Protein AF-A0A6F8US50-F1 (afdb_monomer)

Sequence (82 aa):
MPYPPENPPHVFSVLAGREVSTWSDEWKHECEVRMLANMTLAQRNEVLDEPLRGMKAKRGEPAVARMRAEIDRYASLMRPKS

Secondary structure (DSSP, 8-state):
--SS-SS--EEEETTTTEEEETTSHHHHHHHHHHHHHTS-HHHHHHHHH-TTTSHHHHH-HHHHHHHHHHHHHHHHHTSPP-

Mean predicted aligned error: 4.43 Å

Solvent-accessible surface area (backbone atoms only — not comparable to full-atom values): 4877 Å² total; per-residue (Å²): 129,74,82,78,59,99,76,63,61,68,45,78,34,82,89,77,73,40,76,40,41,71,81,35,68,69,42,52,49,50,51,55,38,55,54,50,57,74,42,55,72,67,60,36,43,51,53,36,59,30,80,85,76,6,44,28,58,77,61,32,65,70,50,41,54,51,50,52,53,51,26,53,50,51,56,59,71,69,50,78,83,129

Radius of gyration: 14.8 Å; Cα contacts (8 Å, |Δi|>4): 77; chains: 1; bounding box: 42×39×27 Å

pLDDT: mean 92.47, std 9.61, range [52.84, 98.06]

Foldseek 3Di:
DDPPDPDADWDQQLLVRGIDGCPDPSVVLSVVLVVLLPDDPVVNCCQAPVCCHHCCNVPNDVVSVVSVVSNVVVVVSPDDDD

Structure (mmCIF, N/CA/C/O backbone):
data_AF-A0A6F8US50-F1
#
_entry.id   AF-A0A6F8US50-F1
#
loop_
_atom_site.group_PDB
_atom_site.id
_atom_site.type_symbol
_atom_site.label_atom_id
_atom_site.label_alt_id
_atom_site.label_comp_id
_atom_site.label_asym_id
_atom_site.label_entity_id
_atom_site.label_seq_id
_atom_site.pdbx_PDB_ins_code
_atom_site.Cartn_x
_atom_site.Cartn_y
_atom_site.Cartn_z
_atom_site.occupancy
_atom_site.B_iso_or_equiv
_atom_site.auth_seq_id
_atom_site.auth_comp_id
_atom_site.auth_asym_id
_atom_site.auth_atom_id
_atom_site.pdbx_PDB_model_num
ATOM 1 N N . MET A 1 1 ? 29.245 -3.619 -6.987 1.00 59.31 1 MET A N 1
ATOM 2 C CA . MET A 1 1 ? 28.294 -4.537 -7.648 1.00 59.31 1 MET A CA 1
ATOM 3 C C . MET A 1 1 ? 27.446 -3.711 -8.596 1.00 59.31 1 MET A C 1
ATOM 5 O O . MET A 1 1 ? 27.004 -2.655 -8.152 1.00 59.31 1 MET A O 1
ATOM 9 N N . PRO A 1 2 ? 27.272 -4.105 -9.868 1.00 68.25 2 PRO A N 1
ATOM 10 C CA . PRO A 1 2 ? 26.332 -3.417 -10.744 1.00 68.25 2 PRO A CA 1
ATOM 11 C C . PRO A 1 2 ? 24.925 -3.513 -10.146 1.00 68.25 2 PRO A C 1
ATOM 13 O O . PRO A 1 2 ? 24.558 -4.522 -9.540 1.00 68.25 2 PRO A O 1
ATOM 16 N N . TYR A 1 3 ? 24.191 -2.412 -10.244 1.00 63.62 3 TYR A N 1
ATOM 17 C CA . TYR A 1 3 ? 22.852 -2.259 -9.700 1.00 63.62 3 TYR A CA 1
ATOM 18 C C . TYR A 1 3 ? 21.905 -1.937 -10.857 1.00 63.62 3 TYR A C 1
ATOM 20 O O . TYR A 1 3 ? 22.160 -0.948 -11.552 1.00 63.62 3 TYR A O 1
ATOM 28 N N . PRO A 1 4 ? 20.814 -2.698 -11.052 1.00 65.69 4 PRO A N 1
ATOM 29 C CA . PRO A 1 4 ? 20.435 -3.943 -10.361 1.00 65.69 4 PRO A CA 1
ATOM 30 C C . PRO A 1 4 ? 21.313 -5.161 -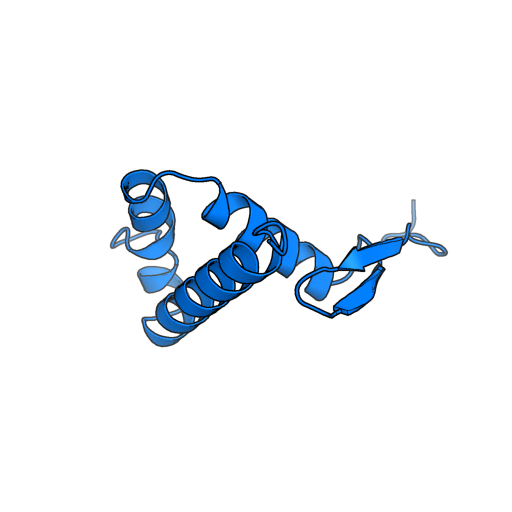10.758 1.00 65.69 4 PRO A C 1
ATOM 32 O O . PRO A 1 4 ? 22.027 -5.089 -11.759 1.00 65.69 4 PRO A O 1
ATOM 35 N N . PRO A 1 5 ? 21.296 -6.272 -9.987 1.00 77.38 5 PRO A N 1
ATOM 36 C CA . PRO A 1 5 ? 22.016 -7.506 -10.333 1.00 77.38 5 PRO A CA 1
ATOM 37 C C . PRO A 1 5 ? 21.462 -8.158 -11.613 1.00 77.38 5 PRO A C 1
ATOM 39 O O . PRO A 1 5 ? 20.270 -8.052 -11.886 1.00 77.38 5 PRO A O 1
ATOM 42 N N . GLU A 1 6 ? 22.306 -8.885 -12.358 1.00 77.69 6 GLU A N 1
ATOM 43 C CA . GLU A 1 6 ? 21.935 -9.538 -13.633 1.00 77.69 6 GLU A CA 1
ATOM 44 C C . GLU A 1 6 ? 20.827 -10.595 -13.491 1.00 77.69 6 GLU A C 1
ATOM 46 O O . GLU A 1 6 ? 20.041 -10.788 -14.414 1.00 77.69 6 GLU A O 1
ATOM 51 N N . ASN A 1 7 ? 20.734 -11.258 -12.333 1.00 80.81 7 ASN A N 1
ATOM 52 C CA . ASN A 1 7 ? 19.682 -12.229 -12.037 1.00 80.81 7 ASN A CA 1
ATOM 53 C C . ASN A 1 7 ? 19.035 -11.930 -10.672 1.00 80.81 7 ASN A C 1
ATOM 55 O O . ASN A 1 7 ? 19.452 -12.482 -9.648 1.00 80.81 7 ASN A O 1
ATOM 59 N N . PRO A 1 8 ? 18.066 -11.003 -10.617 1.00 84.31 8 PRO A N 1
ATOM 60 C CA . PRO A 1 8 ? 17.391 -10.669 -9.375 1.00 84.31 8 PRO A CA 1
ATOM 61 C C . PRO A 1 8 ? 16.506 -11.835 -8.888 1.00 84.31 8 PRO A C 1
ATOM 63 O O . PRO A 1 8 ? 15.842 -12.478 -9.703 1.00 84.31 8 PRO A O 1
ATOM 66 N N . PRO A 1 9 ? 16.420 -12.093 -7.567 1.00 92.44 9 PRO A N 1
ATOM 67 C CA . PRO A 1 9 ? 15.477 -13.070 -7.027 1.00 92.44 9 PRO A CA 1
ATOM 68 C C . PRO A 1 9 ? 14.037 -12.725 -7.412 1.00 92.44 9 PRO A C 1
ATOM 70 O O . PRO A 1 9 ? 13.678 -11.543 -7.446 1.00 92.44 9 PRO A O 1
ATOM 73 N N . HIS A 1 10 ? 13.215 -13.744 -7.650 1.00 95.38 10 HIS A N 1
ATOM 74 C CA . HIS A 1 10 ? 11.795 -13.598 -7.960 1.00 95.38 10 HIS A CA 1
ATOM 75 C C . HIS A 1 10 ? 10.926 -14.080 -6.800 1.00 95.38 10 HIS A C 1
ATOM 77 O O . HIS A 1 10 ? 11.328 -14.941 -6.017 1.00 95.38 10 HIS A O 1
ATOM 83 N N . VAL A 1 11 ? 9.739 -13.494 -6.685 1.00 96.75 11 VAL A N 1
ATOM 84 C CA . VAL A 1 11 ? 8.728 -13.827 -5.679 1.00 96.75 11 VAL A CA 1
ATOM 85 C C . VAL A 1 11 ? 7.342 -13.757 -6.306 1.00 96.75 11 VAL A C 1
ATOM 87 O O . VAL A 1 11 ? 7.100 -12.950 -7.204 1.00 96.75 11 VAL A O 1
ATOM 90 N N . PHE A 1 12 ? 6.412 -14.583 -5.829 1.00 96.56 12 PHE A N 1
ATOM 91 C CA . PHE A 1 12 ? 5.016 -14.473 -6.239 1.00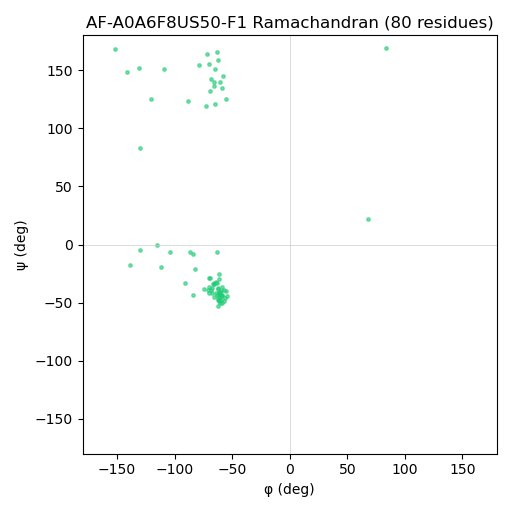 96.56 12 PHE A CA 1
ATOM 92 C C . PHE A 1 12 ? 4.379 -13.233 -5.599 1.00 96.56 12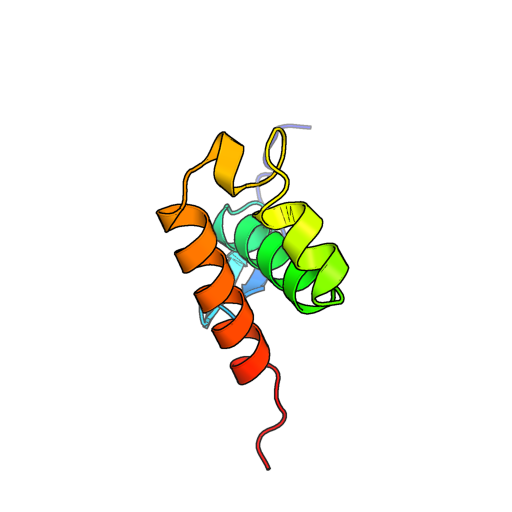 PHE A C 1
ATOM 94 O O . PHE A 1 12 ? 4.312 -13.130 -4.374 1.00 96.56 12 PHE A O 1
ATOM 101 N N . SER A 1 13 ? 3.914 -12.299 -6.428 1.00 97.25 13 SER A N 1
ATOM 102 C CA . SER A 1 13 ? 3.163 -11.119 -5.996 1.00 97.25 13 SER A CA 1
ATOM 103 C C . SER A 1 13 ? 1.676 -11.453 -5.943 1.00 97.25 13 SER A C 1
ATOM 105 O O . SER A 1 13 ? 1.075 -11.847 -6.945 1.00 97.25 13 SER A O 1
ATOM 107 N N . VAL A 1 14 ? 1.063 -11.263 -4.775 1.00 95.88 14 VAL A N 1
ATOM 108 C CA . VAL A 1 14 ? -0.372 -11.498 -4.566 1.00 95.88 14 VAL A CA 1
ATOM 109 C C . VAL A 1 14 ? -1.214 -10.488 -5.350 1.00 95.88 14 VAL A C 1
ATOM 111 O O . VAL A 1 14 ? -2.252 -10.845 -5.907 1.00 95.88 14 VAL A O 1
ATOM 114 N N . LEU A 1 15 ? -0.770 -9.231 -5.434 1.00 96.00 15 LEU A N 1
ATOM 115 C CA . LEU A 1 15 ? -1.492 -8.177 -6.150 1.00 96.00 15 LEU A CA 1
ATOM 116 C C . LEU A 1 15 ? -1.380 -8.314 -7.673 1.00 96.00 15 LEU A C 1
ATOM 118 O O . LEU A 1 15 ? -2.369 -8.064 -8.374 1.00 96.00 15 LEU A O 1
ATOM 122 N N . ALA A 1 16 ? -0.209 -8.717 -8.180 1.00 95.94 16 ALA A N 1
ATOM 123 C CA . ALA A 1 16 ? 0.021 -8.941 -9.606 1.00 95.94 16 ALA A CA 1
ATOM 124 C C . ALA A 1 16 ? -0.467 -10.319 -10.082 1.00 95.94 16 ALA A C 1
ATOM 126 O O . ALA A 1 16 ? -0.695 -10.497 -11.277 1.00 95.94 16 ALA A O 1
ATOM 127 N N . GLY A 1 17 ? -0.625 -11.289 -9.175 1.00 96.50 17 GLY A N 1
ATOM 128 C CA . GLY A 1 17 ? -1.057 -12.652 -9.497 1.00 96.50 17 GLY A CA 1
ATOM 129 C C . GLY A 1 17 ? -0.034 -13.454 -10.310 1.00 96.50 17 GLY A C 1
ATOM 130 O O . GLY A 1 17 ? -0.412 -14.391 -11.009 1.00 96.50 17 GLY A O 1
ATOM 131 N N . ARG A 1 18 ? 1.246 -13.070 -10.260 1.00 97.25 18 ARG A N 1
ATOM 132 C CA . ARG A 1 18 ? 2.350 -13.702 -10.995 1.00 97.25 18 ARG A CA 1
ATOM 133 C C . ARG A 1 18 ? 3.671 -13.534 -10.253 1.00 97.25 18 ARG A C 1
ATOM 135 O O . ARG A 1 18 ? 3.776 -12.719 -9.336 1.00 97.25 18 ARG A O 1
ATOM 142 N N . GLU A 1 19 ? 4.694 -14.261 -10.690 1.00 97.75 19 GLU A N 1
ATOM 143 C CA . GLU A 1 19 ? 6.061 -13.986 -10.256 1.00 97.75 19 GLU A CA 1
ATOM 144 C C . GLU A 1 19 ? 6.534 -12.615 -10.758 1.00 97.75 19 GLU A C 1
ATOM 146 O O . GLU A 1 19 ? 6.300 -12.212 -11.906 1.00 97.75 19 GLU A O 1
ATOM 151 N N . VAL A 1 20 ? 7.188 -11.884 -9.860 1.00 96.44 20 VAL A N 1
ATOM 152 C CA . VAL A 1 20 ? 7.807 -10.583 -10.106 1.00 96.44 20 VAL A CA 1
ATOM 153 C C . VAL A 1 20 ? 9.229 -10.593 -9.557 1.00 96.44 20 VAL A C 1
ATOM 155 O O . VAL A 1 20 ? 9.536 -11.290 -8.589 1.00 96.44 20 VAL A O 1
ATOM 158 N N . SER A 1 21 ? 10.108 -9.797 -10.156 1.00 95.00 21 SER A N 1
ATOM 159 C CA . SER A 1 21 ? 11.438 -9.560 -9.597 1.00 95.00 21 SER A CA 1
ATOM 160 C C . SER A 1 21 ? 11.322 -8.804 -8.273 1.00 95.00 21 SER A C 1
ATOM 162 O O . SER A 1 21 ? 10.570 -7.833 -8.170 1.00 95.00 21 SER A O 1
ATOM 164 N N . THR A 1 22 ? 12.132 -9.172 -7.283 1.00 93.94 22 THR A N 1
ATOM 165 C CA . THR A 1 22 ? 12.262 -8.448 -6.002 1.00 93.94 22 THR A CA 1
ATOM 166 C C . THR A 1 22 ? 12.807 -7.021 -6.149 1.00 93.94 22 THR A C 1
ATOM 168 O O . THR A 1 22 ? 12.822 -6.255 -5.189 1.00 93.94 22 THR A O 1
ATOM 171 N N . TRP A 1 23 ? 13.230 -6.638 -7.354 1.00 91.56 23 TRP A N 1
ATOM 172 C CA . TRP A 1 23 ? 13.701 -5.295 -7.694 1.00 91.56 23 TRP A CA 1
ATOM 173 C C . TRP A 1 23 ? 12.679 -4.475 -8.496 1.00 91.56 23 TRP A C 1
ATOM 175 O O . TRP A 1 23 ? 12.906 -3.288 -8.738 1.00 91.56 23 TRP A O 1
ATOM 185 N N . SER A 1 24 ? 11.569 -5.096 -8.906 1.00 93.62 24 SER A N 1
ATOM 186 C CA . SER A 1 24 ? 10.509 -4.460 -9.694 1.00 93.62 24 SER A CA 1
ATOM 187 C C . SER A 1 24 ? 9.721 -3.429 -8.886 1.00 93.62 24 SER A C 1
ATOM 189 O O . SER A 1 24 ? 9.629 -3.515 -7.657 1.00 93.62 24 SER A O 1
ATOM 191 N N . ASP A 1 25 ? 9.121 -2.461 -9.576 1.00 95.44 25 ASP A N 1
ATOM 192 C CA . ASP A 1 25 ? 8.227 -1.503 -8.928 1.00 95.44 25 ASP A CA 1
ATOM 193 C C . ASP A 1 25 ? 6.929 -2.176 -8.469 1.00 95.44 25 ASP A C 1
ATOM 195 O O . ASP A 1 25 ? 6.394 -1.791 -7.432 1.00 95.44 25 ASP A O 1
ATOM 199 N N . GLU A 1 26 ? 6.480 -3.246 -9.137 1.00 96.19 26 GLU A N 1
ATOM 200 C CA . GLU A 1 26 ? 5.371 -4.073 -8.654 1.00 96.19 26 GLU A CA 1
ATOM 201 C C . GLU A 1 26 ? 5.667 -4.683 -7.279 1.00 96.19 26 GLU A C 1
ATOM 203 O O . GLU A 1 26 ? 4.812 -4.647 -6.393 1.00 96.19 26 GLU A O 1
ATOM 208 N N . TRP A 1 27 ? 6.882 -5.201 -7.065 1.00 96.81 27 TRP A N 1
ATOM 209 C CA . TRP A 1 27 ? 7.254 -5.759 -5.766 1.00 96.81 27 TRP A CA 1
ATOM 210 C C . TRP A 1 27 ? 7.400 -4.689 -4.685 1.00 96.81 27 TRP A C 1
ATOM 212 O O . TRP A 1 27 ? 6.924 -4.883 -3.565 1.00 96.81 27 TRP A O 1
ATOM 222 N N . LYS A 1 28 ? 8.016 -3.544 -5.007 1.00 96.44 28 LYS A N 1
ATOM 223 C CA . LYS A 1 28 ? 8.105 -2.408 -4.073 1.00 96.44 28 LYS A CA 1
ATOM 224 C C . LYS A 1 28 ? 6.715 -1.925 -3.666 1.00 96.44 28 LYS A C 1
ATOM 226 O O . LYS A 1 28 ? 6.473 -1.702 -2.481 1.00 96.44 28 LYS A O 1
ATOM 231 N N . HIS A 1 29 ? 5.806 -1.817 -4.633 1.00 96.50 29 HIS A N 1
ATOM 232 C CA . HIS A 1 29 ? 4.422 -1.421 -4.405 1.00 96.50 29 HIS A CA 1
ATOM 233 C C . HIS A 1 29 ? 3.686 -2.421 -3.514 1.00 96.50 29 HIS A C 1
ATOM 235 O O . HIS A 1 29 ? 3.073 -2.032 -2.523 1.00 96.50 29 HIS A O 1
ATOM 241 N N . GLU A 1 30 ? 3.798 -3.724 -3.793 1.00 97.75 30 GLU A N 1
ATOM 242 C CA . GLU A 1 30 ? 3.197 -4.737 -2.924 1.00 97.75 30 GLU A CA 1
ATOM 243 C C . GLU A 1 30 ? 3.793 -4.706 -1.512 1.00 97.75 30 GLU A C 1
ATOM 245 O O . GLU A 1 30 ? 3.051 -4.845 -0.544 1.00 97.75 30 GLU A O 1
ATOM 250 N N . CYS A 1 31 ? 5.096 -4.457 -1.353 1.00 97.69 31 CYS A N 1
ATOM 251 C CA . CYS A 1 31 ? 5.700 -4.277 -0.031 1.00 97.69 31 CYS A CA 1
ATOM 252 C C . CYS A 1 31 ? 5.103 -3.078 0.725 1.00 97.69 31 CYS A C 1
ATOM 254 O O . CYS A 1 31 ? 4.808 -3.206 1.916 1.00 97.69 31 CYS A O 1
ATOM 256 N N . GLU A 1 32 ? 4.880 -1.944 0.050 1.00 97.56 32 GLU A N 1
ATOM 257 C CA . GLU A 1 32 ? 4.217 -0.766 0.633 1.00 97.56 32 GLU A CA 1
ATOM 258 C C . GLU A 1 32 ? 2.781 -1.105 1.071 1.00 97.56 32 GLU A C 1
ATOM 260 O O . GLU A 1 32 ? 2.415 -0.874 2.227 1.00 97.56 32 GLU A O 1
ATOM 265 N N . VAL A 1 33 ? 1.994 -1.751 0.202 1.00 98.06 33 VAL A N 1
ATOM 266 C CA . VAL A 1 33 ? 0.620 -2.179 0.516 1.00 98.06 33 VAL A CA 1
ATOM 267 C C . VAL A 1 33 ? 0.596 -3.163 1.688 1.00 98.06 33 VAL A C 1
ATOM 269 O O . VAL A 1 33 ? -0.198 -3.001 2.616 1.00 98.06 33 VAL A O 1
ATOM 272 N N . ARG A 1 34 ? 1.485 -4.164 1.694 1.00 97.31 34 ARG A N 1
ATOM 273 C CA . ARG A 1 34 ? 1.604 -5.169 2.764 1.00 97.31 34 ARG A CA 1
ATOM 274 C C . ARG A 1 34 ? 1.931 -4.539 4.108 1.00 97.31 34 ARG A C 1
ATOM 276 O O . ARG A 1 34 ? 1.356 -4.931 5.122 1.00 97.31 34 ARG A O 1
ATOM 283 N N . MET A 1 35 ? 2.849 -3.578 4.125 1.00 97.06 35 MET A N 1
ATOM 284 C CA . MET A 1 35 ? 3.197 -2.841 5.334 1.00 97.06 35 MET A CA 1
ATOM 285 C C . MET A 1 35 ? 1.969 -2.096 5.878 1.00 97.06 35 MET A C 1
ATOM 287 O O . MET A 1 35 ? 1.617 -2.268 7.043 1.00 97.06 35 MET A O 1
ATOM 291 N N . LEU A 1 36 ? 1.273 -1.332 5.031 1.00 97.50 36 LEU A N 1
ATOM 292 C CA . LEU A 1 36 ? 0.098 -0.545 5.429 1.00 97.50 36 LEU A CA 1
ATOM 293 C C . LEU A 1 36 ? -1.101 -1.415 5.837 1.00 97.50 36 LEU A C 1
ATOM 295 O O . LEU A 1 36 ? -1.861 -1.047 6.739 1.00 97.50 36 LEU A O 1
ATOM 299 N N . ALA A 1 37 ? -1.277 -2.577 5.205 1.00 96.50 37 ALA A N 1
ATOM 300 C CA . ALA A 1 37 ? -2.328 -3.535 5.539 1.00 96.50 37 ALA A CA 1
ATOM 301 C C . ALA A 1 37 ? -2.169 -4.111 6.955 1.00 96.50 37 ALA A C 1
ATOM 303 O O . ALA A 1 37 ? -3.175 -4.365 7.614 1.00 96.50 37 ALA A O 1
ATOM 304 N N . ASN A 1 38 ? -0.928 -4.259 7.433 1.00 95.62 38 ASN A N 1
ATOM 305 C CA . ASN A 1 38 ? -0.613 -4.773 8.770 1.00 95.62 38 ASN A CA 1
ATOM 306 C C . ASN A 1 38 ? -0.592 -3.695 9.871 1.00 95.62 38 ASN A C 1
ATOM 308 O O . ASN A 1 38 ? -0.462 -4.027 11.047 1.00 95.62 38 ASN A O 1
ATOM 312 N N . MET A 1 39 ? -0.715 -2.413 9.519 1.00 96.62 39 MET A N 1
ATOM 313 C CA . MET A 1 39 ? -0.832 -1.322 10.490 1.00 96.62 39 MET A CA 1
ATOM 314 C C . MET A 1 39 ? -2.246 -1.219 11.067 1.00 96.62 39 MET A C 1
ATOM 316 O O . MET A 1 39 ? -3.237 -1.541 10.404 1.00 96.62 39 MET A O 1
ATOM 320 N N . THR A 1 40 ? -2.347 -0.667 12.280 1.00 96.50 40 THR A N 1
ATOM 321 C CA . THR A 1 40 ? -3.636 -0.198 12.809 1.00 96.50 40 THR A CA 1
ATOM 322 C C . THR A 1 40 ? -4.200 0.927 11.936 1.00 96.50 40 THR A C 1
ATOM 324 O O . THR A 1 40 ? -3.461 1.622 11.233 1.00 96.50 40 THR A O 1
ATOM 327 N N . LEU A 1 41 ? -5.515 1.155 12.003 1.00 94.81 41 LEU A N 1
ATOM 328 C CA . LEU A 1 41 ? -6.1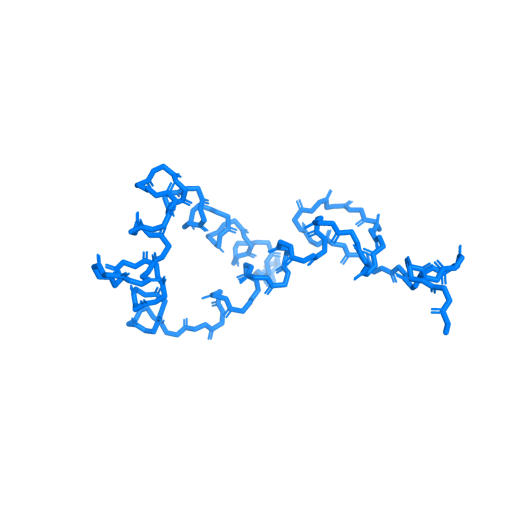55 2.236 11.246 1.00 94.81 41 LEU A CA 1
ATOM 329 C C . LEU A 1 41 ? -5.549 3.613 11.571 1.00 94.81 41 LEU A C 1
ATOM 331 O O . LEU A 1 41 ? -5.343 4.410 10.660 1.00 94.81 41 LEU A O 1
ATOM 335 N N . ALA A 1 42 ? -5.227 3.874 12.842 1.00 95.75 42 ALA A N 1
ATOM 336 C CA . ALA A 1 42 ? -4.617 5.132 13.272 1.00 95.75 42 ALA A CA 1
ATOM 337 C C . ALA A 1 42 ? -3.240 5.347 12.622 1.00 95.75 42 ALA A C 1
ATOM 339 O O . ALA A 1 42 ? -3.040 6.347 11.940 1.00 95.75 42 ALA A O 1
ATOM 340 N N . GLN A 1 43 ? -2.338 4.365 12.728 1.00 97.44 43 GLN A N 1
ATOM 341 C CA . GLN A 1 43 ? -1.006 4.421 12.109 1.00 97.44 43 GLN A CA 1
ATOM 342 C C . GLN A 1 43 ? -1.082 4.558 10.585 1.00 97.44 43 GLN A C 1
ATOM 344 O O . GLN A 1 43 ? -0.333 5.316 9.975 1.00 97.44 43 GLN A O 1
ATOM 349 N N . ARG A 1 44 ? -2.019 3.848 9.947 1.00 97.06 44 ARG A N 1
ATOM 350 C CA . ARG A 1 44 ? -2.230 3.964 8.502 1.00 97.06 44 ARG A CA 1
ATOM 351 C C . ARG A 1 44 ? -2.669 5.378 8.115 1.00 97.06 44 ARG A C 1
ATOM 353 O O . ARG A 1 44 ? -2.159 5.916 7.138 1.00 97.06 44 ARG A O 1
ATOM 360 N N . ASN A 1 45 ? -3.585 5.982 8.870 1.00 96.38 45 ASN A N 1
ATOM 361 C CA . ASN A 1 45 ? -4.032 7.353 8.622 1.00 96.38 45 ASN A CA 1
ATOM 362 C C . ASN A 1 45 ? -2.904 8.371 8.852 1.00 96.38 45 ASN A C 1
ATOM 364 O O . ASN A 1 45 ? -2.821 9.339 8.108 1.00 96.38 45 ASN A O 1
ATOM 368 N N . GLU A 1 46 ? -1.988 8.144 9.797 1.00 96.50 46 GLU A N 1
ATOM 369 C CA . GLU A 1 46 ? -0.785 8.982 9.931 1.00 96.50 46 GLU A CA 1
ATOM 370 C C . GLU A 1 46 ? 0.094 8.918 8.670 1.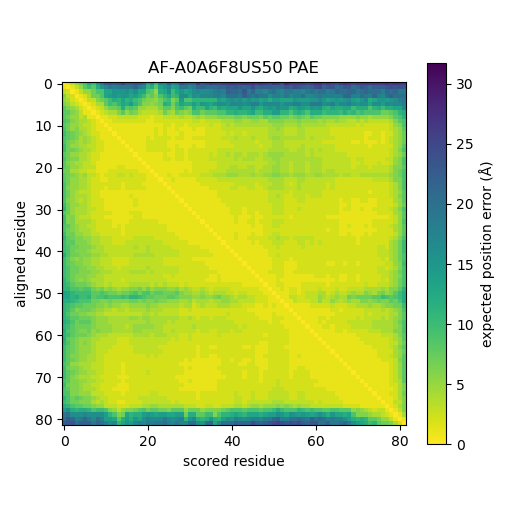00 96.50 46 GLU A C 1
ATOM 372 O O . GLU A 1 46 ? 0.577 9.938 8.189 1.00 96.50 46 GLU A O 1
ATOM 377 N N . VAL A 1 47 ? 0.273 7.743 8.062 1.00 96.69 47 VAL A N 1
ATOM 378 C CA . VAL A 1 47 ? 1.070 7.636 6.826 1.00 96.69 47 VAL A CA 1
ATOM 379 C C . VAL A 1 47 ? 0.349 8.254 5.621 1.00 96.69 47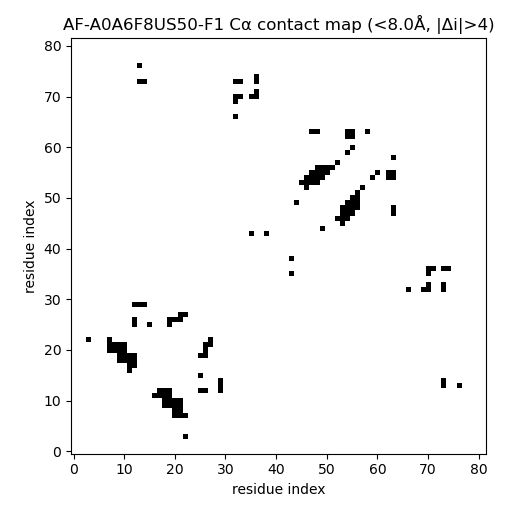 VAL A C 1
ATOM 381 O O . VAL A 1 47 ? 0.977 8.892 4.769 1.00 96.69 47 VAL A O 1
ATOM 384 N N . LEU A 1 48 ? -0.967 8.063 5.518 1.00 97.12 48 LEU A N 1
ATOM 385 C CA . LEU A 1 48 ? -1.736 8.483 4.347 1.00 97.12 48 LEU A CA 1
ATOM 386 C C . LEU A 1 48 ? -2.155 9.955 4.398 1.00 97.12 48 LEU A C 1
ATOM 388 O O . LEU A 1 48 ? -2.019 10.649 3.391 1.00 97.12 48 LEU A O 1
ATOM 392 N N . ASP A 1 49 ? -2.621 10.433 5.547 1.00 96.62 49 ASP A N 1
ATOM 393 C CA . ASP A 1 49 ? -3.377 11.682 5.676 1.00 96.62 49 ASP A CA 1
ATOM 394 C C . ASP A 1 49 ? -2.666 12.769 6.488 1.00 96.62 49 ASP A C 1
ATOM 396 O O . ASP A 1 49 ? -3.221 13.861 6.619 1.00 96.62 49 ASP A O 1
ATOM 400 N N . GLU A 1 50 ? -1.459 12.525 7.022 1.00 95.38 50 GLU A N 1
ATOM 401 C CA . GLU A 1 50 ? -0.743 13.572 7.763 1.00 95.38 50 GLU A CA 1
ATOM 402 C C . GLU A 1 50 ? -0.580 14.832 6.880 1.00 95.38 50 GLU A C 1
ATOM 404 O O . GLU A 1 50 ? -0.085 14.724 5.748 1.00 95.38 50 GLU A O 1
ATOM 409 N N . PRO A 1 51 ? -1.018 16.021 7.350 1.00 90.75 51 PRO A N 1
ATOM 410 C CA . PRO A 1 51 ? -1.221 17.182 6.480 1.00 90.75 51 PRO A CA 1
ATOM 411 C C . PRO A 1 51 ? 0.016 17.715 5.749 1.00 90.75 51 PRO A C 1
ATOM 413 O O . PRO A 1 51 ? -0.137 18.355 4.711 1.00 90.75 51 PRO A O 1
ATOM 416 N N . LEU A 1 52 ? 1.228 17.499 6.270 1.00 92.56 52 LEU A N 1
ATOM 417 C CA . LEU A 1 52 ? 2.463 18.099 5.745 1.00 92.56 52 LEU A CA 1
ATOM 418 C C . LEU A 1 52 ? 3.417 17.081 5.104 1.00 92.56 52 LEU A C 1
ATOM 420 O O . LEU A 1 52 ? 4.323 17.450 4.356 1.00 92.56 52 LEU A O 1
ATOM 424 N N . ARG A 1 53 ? 3.265 15.796 5.417 1.00 92.69 53 ARG A N 1
ATOM 425 C CA . ARG A 1 53 ? 4.223 14.722 5.125 1.00 92.69 53 ARG A CA 1
ATOM 426 C C . ARG A 1 53 ? 3.551 13.440 4.658 1.00 92.69 53 ARG A C 1
ATOM 428 O O . ARG A 1 53 ? 4.253 12.604 4.074 1.00 92.69 53 ARG A O 1
ATOM 435 N N . GLY A 1 54 ? 2.254 13.282 4.903 1.00 93.31 54 GLY A N 1
ATOM 436 C CA . GLY A 1 54 ? 1.477 12.129 4.478 1.00 93.31 54 GLY A CA 1
ATOM 437 C C . GLY A 1 54 ? 1.417 11.993 2.959 1.00 93.31 54 GLY A C 1
ATOM 438 O O . GLY A 1 54 ? 1.754 12.909 2.197 1.00 93.31 54 GLY A O 1
ATOM 439 N N . MET A 1 55 ? 0.981 10.825 2.495 1.00 96.44 55 MET A N 1
ATOM 440 C CA . MET A 1 55 ? 0.815 10.556 1.066 1.00 96.44 55 MET A CA 1
ATOM 441 C C . MET A 1 55 ? -0.090 11.592 0.389 1.00 96.44 55 MET A C 1
ATOM 443 O O . MET A 1 55 ? 0.238 12.049 -0.705 1.00 96.44 55 MET A O 1
ATOM 447 N N . LYS A 1 56 ? -1.169 12.017 1.054 1.00 96.94 56 LYS A N 1
ATOM 448 C CA . LYS A 1 56 ? -2.094 13.048 0.572 1.00 96.94 56 LYS A CA 1
ATOM 449 C C . LYS A 1 56 ? -1.386 14.362 0.253 1.00 96.94 56 LYS A C 1
ATOM 451 O O . LYS A 1 56 ? -1.592 14.910 -0.824 1.00 96.94 56 LYS A O 1
ATOM 456 N N . ALA A 1 57 ? -0.506 14.828 1.140 1.00 95.81 57 ALA A N 1
ATOM 457 C CA . ALA A 1 57 ? 0.242 16.071 0.955 1.00 95.81 57 ALA A CA 1
ATOM 458 C C . ALA A 1 57 ? 1.230 15.996 -0.224 1.00 95.81 57 ALA A C 1
ATOM 460 O O . ALA A 1 57 ? 1.452 16.982 -0.920 1.00 95.81 57 ALA A O 1
ATOM 461 N N . LYS A 1 58 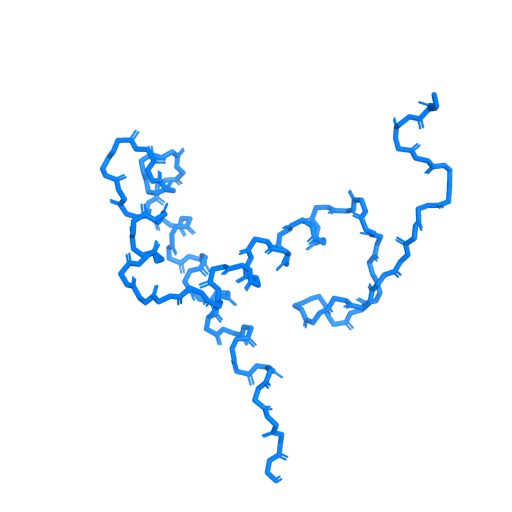? 1.814 14.815 -0.469 1.00 95.88 58 LYS A N 1
ATOM 462 C CA . LYS A 1 58 ? 2.848 14.603 -1.499 1.00 95.88 58 LYS A CA 1
ATOM 463 C C . LYS A 1 58 ? 2.300 14.202 -2.868 1.00 95.88 58 LYS A C 1
ATOM 465 O O . LYS A 1 58 ? 2.926 14.489 -3.882 1.00 95.88 58 LYS A O 1
ATOM 470 N N . ARG A 1 59 ? 1.197 13.452 -2.893 1.00 95.75 59 ARG A N 1
ATOM 471 C CA . ARG A 1 59 ? 0.674 12.748 -4.080 1.00 95.75 59 ARG A CA 1
ATOM 472 C C . ARG A 1 59 ? -0.820 13.001 -4.331 1.00 95.75 59 ARG A C 1
ATOM 474 O O . ARG A 1 59 ? -1.339 12.563 -5.353 1.00 95.75 59 ARG A O 1
ATOM 481 N N . GLY A 1 60 ? -1.500 13.720 -3.438 1.00 97.19 60 GLY A N 1
ATOM 482 C CA . GLY A 1 60 ? -2.902 14.112 -3.573 1.00 97.19 60 GLY A CA 1
ATOM 483 C C . GLY A 1 60 ? -3.917 13.050 -3.139 1.00 97.19 60 GLY A C 1
ATOM 484 O O . GLY A 1 60 ? -3.596 11.879 -2.929 1.00 97.19 60 GLY A O 1
ATOM 485 N N . GLU A 1 61 ? -5.177 13.480 -3.043 1.00 96.94 61 GLU A N 1
ATOM 486 C CA . GLU A 1 61 ? -6.325 12.634 -2.680 1.00 96.94 61 GLU A CA 1
ATOM 487 C C . GLU A 1 61 ? -6.475 11.380 -3.560 1.00 96.94 61 GLU A C 1
ATOM 489 O O . GLU A 1 61 ? -6.673 10.295 -3.008 1.00 96.94 61 GLU A O 1
ATOM 494 N N . PRO A 1 62 ? -6.338 11.454 -4.904 1.00 97.81 62 PRO A N 1
ATOM 495 C CA . PRO A 1 62 ? -6.538 10.277 -5.748 1.00 97.81 62 PRO A CA 1
ATOM 496 C C . PRO A 1 62 ? -5.529 9.158 -5.460 1.00 97.81 62 PRO A C 1
ATOM 498 O O . PRO A 1 62 ? -5.876 7.979 -5.537 1.00 97.81 62 PRO A O 1
ATOM 501 N N . ALA A 1 63 ? -4.293 9.513 -5.089 1.00 95.75 63 ALA A N 1
ATOM 502 C CA . ALA A 1 63 ? -3.270 8.541 -4.718 1.00 95.75 63 ALA A CA 1
ATOM 503 C C . ALA A 1 63 ? -3.629 7.819 -3.412 1.00 95.75 63 ALA A C 1
ATOM 505 O O . ALA A 1 63 ? -3.495 6.599 -3.328 1.00 95.75 63 ALA A O 1
ATOM 506 N N . VAL A 1 64 ? -4.151 8.551 -2.422 1.00 97.69 64 VAL A N 1
ATOM 507 C CA . VAL A 1 64 ? -4.622 7.964 -1.160 1.00 97.69 64 VAL A CA 1
ATOM 508 C C . VAL A 1 64 ? -5.826 7.059 -1.386 1.00 97.69 64 VAL A C 1
ATOM 510 O O . VAL A 1 64 ? -5.847 5.942 -0.872 1.00 97.69 64 VAL A O 1
ATOM 513 N N . ALA A 1 65 ? -6.803 7.495 -2.185 1.00 97.88 65 ALA A N 1
ATOM 514 C CA . ALA A 1 65 ? -7.976 6.688 -2.511 1.00 97.88 65 ALA A CA 1
ATOM 515 C C . ALA A 1 65 ? -7.581 5.362 -3.181 1.00 97.88 6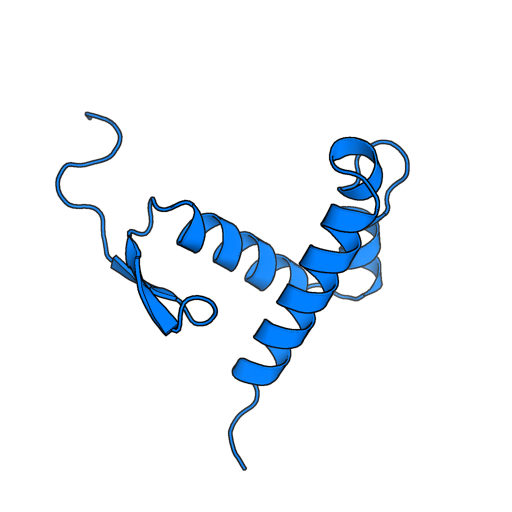5 ALA A C 1
ATOM 517 O O . ALA A 1 65 ? -8.057 4.297 -2.783 1.00 97.88 65 ALA A O 1
ATOM 518 N N . ARG A 1 66 ? -6.645 5.412 -4.139 1.00 97.19 66 ARG A N 1
ATOM 519 C CA . ARG A 1 66 ? -6.094 4.210 -4.775 1.00 97.19 66 ARG A CA 1
ATOM 520 C C . ARG A 1 66 ? -5.382 3.305 -3.769 1.00 97.19 66 ARG A C 1
ATOM 522 O O . ARG A 1 66 ? -5.664 2.111 -3.742 1.00 97.19 66 ARG A O 1
ATOM 529 N N . MET A 1 67 ? -4.508 3.864 -2.931 1.00 97.81 67 MET A N 1
ATOM 530 C CA . MET A 1 67 ? -3.765 3.092 -1.931 1.00 97.81 67 MET A CA 1
ATOM 531 C C . MET A 1 67 ? -4.709 2.397 -0.939 1.00 97.81 67 MET A C 1
ATOM 533 O O . MET A 1 67 ? -4.527 1.224 -0.625 1.00 97.81 67 MET A O 1
ATOM 537 N N . ARG A 1 68 ? -5.773 3.078 -0.493 1.00 97.94 68 ARG A N 1
ATOM 538 C CA . ARG A 1 68 ? -6.810 2.481 0.368 1.00 97.94 68 ARG A CA 1
ATOM 539 C C . ARG A 1 68 ? -7.499 1.294 -0.314 1.00 97.94 68 ARG A C 1
ATOM 541 O O . ARG A 1 68 ? -7.574 0.225 0.283 1.00 97.94 68 ARG A O 1
ATOM 548 N N . ALA A 1 69 ? -7.912 1.449 -1.573 1.00 97.81 69 ALA A N 1
ATOM 549 C CA . ALA A 1 69 ? -8.540 0.367 -2.333 1.00 97.81 69 ALA A CA 1
ATOM 550 C C . ALA A 1 69 ? -7.604 -0.841 -2.537 1.00 97.81 69 ALA A C 1
ATOM 552 O O . ALA A 1 69 ? -8.040 -1.991 -2.470 1.00 97.81 69 ALA A O 1
ATOM 553 N N . GLU A 1 70 ? -6.311 -0.604 -2.763 1.00 97.62 70 GLU A N 1
ATOM 554 C CA . GLU A 1 70 ? -5.318 -1.671 -2.924 1.00 97.62 70 GLU A CA 1
ATOM 555 C C . GLU A 1 70 ? -5.035 -2.407 -1.606 1.00 97.62 70 GLU A C 1
ATOM 557 O O . GLU A 1 70 ? -4.905 -3.633 -1.617 1.00 97.62 70 GLU A O 1
ATOM 562 N N . ILE A 1 71 ? -5.023 -1.701 -0.470 1.00 97.81 71 ILE A N 1
ATOM 563 C CA . ILE A 1 71 ? -4.938 -2.315 0.863 1.00 97.81 71 ILE A CA 1
ATOM 564 C C . ILE A 1 71 ? -6.146 -3.215 1.129 1.00 97.81 71 ILE A C 1
ATOM 566 O O . ILE A 1 71 ? -5.972 -4.353 1.570 1.00 97.81 71 ILE A O 1
ATOM 570 N N . ASP A 1 72 ? -7.357 -2.741 0.833 1.00 96.19 72 ASP A N 1
ATOM 571 C CA . ASP A 1 72 ? -8.578 -3.528 1.024 1.00 96.19 72 ASP A CA 1
ATOM 572 C C . ASP A 1 72 ? -8.590 -4.766 0.116 1.00 96.19 72 ASP A C 1
ATOM 574 O O . ASP A 1 72 ? -8.896 -5.877 0.566 1.00 96.19 72 ASP A O 1
ATOM 578 N N . ARG A 1 73 ? -8.165 -4.610 -1.146 1.00 96.69 73 ARG A N 1
ATOM 579 C CA . ARG A 1 73 ? -7.984 -5.731 -2.077 1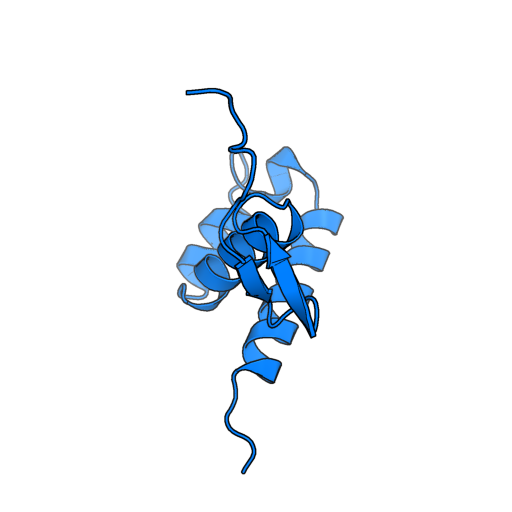.00 96.69 73 ARG A CA 1
ATOM 580 C C . ARG A 1 73 ? -6.982 -6.746 -1.533 1.00 96.69 73 ARG A C 1
ATOM 582 O O . ARG A 1 73 ? -7.311 -7.930 -1.481 1.00 96.69 73 ARG A O 1
ATOM 589 N N . TYR A 1 74 ? -5.798 -6.315 -1.096 1.00 96.56 74 TYR A N 1
ATOM 590 C CA . TYR A 1 74 ? -4.805 -7.208 -0.495 1.00 96.56 74 TYR A CA 1
ATOM 591 C C . TYR A 1 74 ? -5.384 -7.953 0.716 1.00 96.56 74 TYR A C 1
ATOM 593 O O . TYR A 1 74 ? -5.308 -9.178 0.782 1.00 96.56 74 TYR A O 1
ATOM 601 N N . ALA A 1 75 ? -6.042 -7.239 1.634 1.00 93.44 75 ALA A N 1
ATOM 602 C CA . ALA A 1 75 ? -6.656 -7.837 2.815 1.00 93.44 75 ALA A CA 1
ATOM 603 C C . ALA A 1 75 ? -7.711 -8.896 2.451 1.00 93.44 75 ALA A C 1
ATOM 605 O O . ALA A 1 75 ? -7.798 -9.918 3.127 1.00 93.44 75 ALA A O 1
ATOM 606 N N . SER A 1 76 ? -8.487 -8.690 1.380 1.00 93.69 76 SER A N 1
ATOM 607 C CA . SER A 1 76 ? -9.448 -9.689 0.889 1.00 93.69 76 SER A CA 1
ATOM 608 C C . SER A 1 76 ? -8.785 -10.938 0.300 1.00 93.69 76 SER A C 1
ATOM 610 O O . SER A 1 76 ? -9.253 -12.042 0.560 1.00 93.69 76 SER A O 1
ATOM 612 N N . LEU A 1 77 ? -7.679 -10.782 -0.437 1.00 94.19 77 LEU A N 1
ATOM 613 C CA . LEU A 1 77 ? -6.939 -11.892 -1.049 1.00 94.19 77 LEU A CA 1
ATOM 614 C C . LEU A 1 77 ? -6.222 -12.757 -0.006 1.00 94.19 77 LEU A C 1
ATOM 616 O O . LEU A 1 77 ? -6.035 -13.950 -0.224 1.00 94.19 77 LEU A O 1
ATOM 620 N N . MET A 1 78 ? -5.841 -12.159 1.124 1.00 92.62 78 MET A N 1
ATOM 621 C CA . MET A 1 78 ? -5.161 -12.854 2.218 1.00 92.62 78 MET A CA 1
ATOM 622 C C . MET A 1 78 ? -6.106 -13.578 3.182 1.00 92.62 78 MET A C 1
ATOM 624 O O . MET A 1 78 ? -5.634 -14.312 4.051 1.00 92.62 78 MET A O 1
ATOM 628 N N . ARG A 1 79 ? -7.429 -13.389 3.071 1.00 86.75 79 ARG A N 1
ATOM 629 C CA . ARG A 1 79 ? -8.379 -14.150 3.891 1.00 86.75 79 ARG A CA 1
ATOM 630 C C . ARG A 1 79 ? -8.379 -15.612 3.434 1.00 86.75 79 ARG A C 1
ATOM 632 O O . ARG A 1 79 ? -8.488 -15.862 2.233 1.00 86.75 79 ARG A O 1
ATOM 639 N N . PRO A 1 80 ? -8.284 -16.583 4.359 1.00 74.81 80 PRO A N 1
ATOM 640 C CA . PRO A 1 80 ? -8.403 -17.987 3.998 1.00 74.81 80 PRO A CA 1
ATOM 641 C C . PRO A 1 80 ? -9.771 -18.227 3.351 1.00 74.81 80 PRO A C 1
ATOM 643 O O . PRO A 1 80 ? -10.792 -17.740 3.842 1.00 74.81 80 PRO A O 1
ATOM 646 N N . LYS A 1 81 ? -9.787 -18.959 2.234 1.00 66.50 81 LYS A N 1
ATOM 647 C CA . LYS A 1 81 ? -11.038 -19.447 1.647 1.00 66.50 81 LYS A CA 1
ATOM 648 C C . LYS A 1 81 ? -11.649 -20.438 2.642 1.00 66.50 81 LYS A C 1
ATOM 650 O O . LYS A 1 81 ? -10.960 -21.379 3.031 1.00 66.50 81 LYS A O 1
ATOM 655 N N . SER A 1 82 ? -12.869 -20.152 3.106 1.00 52.84 82 SER A N 1
ATOM 656 C CA . SER A 1 82 ? -13.663 -21.058 3.950 1.00 52.84 82 SER A CA 1
ATOM 657 C C . SER A 1 82 ? -13.962 -22.376 3.248 1.00 52.84 82 SER A C 1
ATOM 659 O O . SER A 1 82 ? -14.055 -22.362 1.998 1.00 52.84 82 SER A O 1
#